Protein AF-A0A6G2JEK5-F1 (afdb_monomer)

Sequence (112 aa):
MEMILSGQSGNPERVAQALQQKEYRNAAFQIHFFGSDDVLRAFNSMWQFLWSMPLDEGPVDESVMLEAFTAIGQVMLAIRRDMGNKRTRLEPLEMFMSRIKDLPAVIASAQR

pLDDT: mean 80.15, std 16.99, range [25.81, 97.19]

Radius of gyration: 15.13 Å; Cα contacts (8 Å, |Δi|>4): 67; chains: 1; bounding box: 39×27×40 Å

Foldseek 3Di:
DPPPPPDDPDDVVVVVVVCVDPVNVVVVVCQVPPQPPQLVVLVVVLVVLVVPDDNDPDDDDLLSVVVNQQSVLSNVVSVVCSVPPVPDPDHSNNVCCVPDPCSVVSVVVNVD

Secondary structure (DSSP, 8-state):
-----SS----HHHHHHHHHSHHHHHHHHHHHHHS-HHHHHHHHHHHHHHHHS---SSPPPHHHHHHHHHHHHHHHHHHHHHTT-TT----GGGGGTTT-TTHHHHHHHHT-

Structure (mmCIF, N/CA/C/O backbone):
data_AF-A0A6G2JEK5-F1
#
_entry.id   AF-A0A6G2JEK5-F1
#
loop_
_atom_site.group_PDB
_atom_site.id
_atom_site.type_symbol
_atom_site.label_atom_id
_atom_site.label_alt_id
_atom_site.label_comp_id
_atom_site.label_asym_id
_atom_site.label_entity_id
_atom_site.label_seq_id
_atom_site.pdbx_PDB_ins_code
_atom_site.Cartn_x
_atom_site.Cartn_y
_atom_site.Cartn_z
_atom_site.occupancy
_atom_site.B_iso_or_equiv
_atom_site.auth_seq_id
_atom_site.auth_comp_id
_atom_site.auth_asym_id
_atom_site.auth_atom_id
_atom_site.pdbx_PDB_model_num
ATOM 1 N N . MET A 1 1 ? 4.580 18.042 -1.612 1.00 38.50 1 MET A N 1
ATOM 2 C CA . MET A 1 1 ? 4.897 16.616 -1.830 1.00 38.50 1 MET A CA 1
ATOM 3 C C . MET A 1 1 ? 5.035 16.415 -3.331 1.00 38.50 1 MET A C 1
ATOM 5 O O . MET A 1 1 ? 4.136 15.890 -3.974 1.00 38.50 1 MET A O 1
ATOM 9 N N . GLU A 1 2 ? 6.116 16.950 -3.899 1.00 25.81 2 GLU A N 1
ATOM 10 C CA . GLU A 1 2 ? 6.486 16.676 -5.286 1.00 25.81 2 GLU A CA 1
ATOM 11 C C . GLU A 1 2 ? 7.057 15.267 -5.308 1.00 25.81 2 GLU A C 1
ATOM 13 O O . GLU A 1 2 ? 8.135 14.998 -4.781 1.00 25.81 2 GLU A O 1
ATOM 18 N N . MET A 1 3 ? 6.269 14.339 -5.835 1.00 35.53 3 MET A N 1
ATOM 19 C CA . MET A 1 3 ? 6.782 13.033 -6.197 1.00 35.53 3 MET A CA 1
ATOM 20 C C . MET A 1 3 ? 7.694 13.279 -7.396 1.00 35.53 3 MET A C 1
ATOM 22 O O . MET A 1 3 ? 7.219 13.571 -8.492 1.00 35.53 3 MET A O 1
ATOM 26 N N . ILE A 1 4 ? 9.001 13.255 -7.147 1.00 39.84 4 ILE A N 1
ATOM 27 C CA . ILE A 1 4 ? 10.045 13.308 -8.167 1.00 39.84 4 ILE A CA 1
ATOM 28 C C . ILE A 1 4 ? 9.914 12.022 -8.989 1.00 39.84 4 ILE A C 1
ATOM 30 O O . ILE A 1 4 ? 10.553 11.013 -8.715 1.00 39.84 4 ILE A O 1
ATOM 34 N N . LEU A 1 5 ? 9.025 12.061 -9.979 1.00 42.22 5 LEU A N 1
ATOM 35 C CA . LEU A 1 5 ? 8.949 11.123 -11.093 1.00 42.22 5 LEU A CA 1
ATOM 36 C C . LEU A 1 5 ? 9.765 11.684 -12.265 1.00 42.22 5 LEU A C 1
ATOM 38 O O . LEU A 1 5 ? 9.299 11.737 -13.399 1.00 42.22 5 LEU A O 1
ATOM 42 N N . SER A 1 6 ? 10.991 12.138 -11.990 1.00 34.62 6 SER A N 1
ATOM 43 C CA . SER A 1 6 ? 11.986 12.421 -13.022 1.00 34.62 6 SER A CA 1
ATOM 44 C C . SER A 1 6 ? 13.090 11.362 -12.975 1.00 34.62 6 SER A C 1
ATOM 46 O O . SER A 1 6 ? 14.094 11.484 -12.283 1.00 34.62 6 SER A O 1
ATOM 48 N N . GLY A 1 7 ? 12.876 10.288 -13.733 1.00 38.19 7 GLY A N 1
ATOM 49 C CA . GLY A 1 7 ? 13.927 9.700 -14.566 1.00 38.19 7 GLY A CA 1
ATOM 50 C C . GLY A 1 7 ? 15.151 9.049 -13.916 1.00 38.19 7 GLY A C 1
ATOM 51 O O . GLY A 1 7 ? 16.159 8.961 -14.605 1.00 38.19 7 GLY A O 1
ATOM 52 N N . GLN A 1 8 ? 15.102 8.569 -12.669 1.00 34.91 8 GLN A N 1
ATOM 53 C CA . GLN A 1 8 ? 16.117 7.638 -12.142 1.00 34.91 8 GLN A CA 1
ATOM 54 C C . GLN A 1 8 ? 15.471 6.540 -11.294 1.00 34.91 8 GLN A C 1
ATOM 56 O O . GLN A 1 8 ? 15.274 6.680 -10.087 1.00 34.91 8 GLN A O 1
ATOM 61 N N . SER A 1 9 ? 15.111 5.443 -11.954 1.00 42.41 9 SER A N 1
ATOM 62 C CA . SER A 1 9 ? 14.755 4.179 -11.318 1.00 42.41 9 SER A CA 1
ATOM 63 C C . SER A 1 9 ? 15.953 3.629 -10.534 1.00 42.41 9 SER A C 1
ATOM 65 O O . SER A 1 9 ? 17.024 3.449 -11.099 1.00 42.41 9 SER A O 1
ATOM 67 N N . GLY A 1 10 ? 15.758 3.346 -9.241 1.00 47.16 10 GLY A N 1
ATOM 68 C CA . GLY A 1 10 ? 16.553 2.343 -8.525 1.00 47.16 10 GLY A CA 1
ATOM 69 C C . GLY A 1 10 ? 17.889 2.778 -7.914 1.00 47.16 10 GLY A C 1
ATOM 70 O O . GLY A 1 10 ? 18.895 2.141 -8.180 1.00 47.16 10 GLY A O 1
ATOM 71 N N . ASN A 1 11 ? 17.926 3.777 -7.019 1.00 54.53 11 ASN A N 1
ATOM 72 C CA . ASN A 1 11 ? 19.002 3.816 -6.012 1.00 54.53 11 ASN A CA 1
ATOM 73 C C . ASN A 1 11 ? 18.482 3.197 -4.694 1.00 54.53 11 ASN A C 1
ATOM 75 O O . ASN A 1 11 ? 17.708 3.863 -3.990 1.00 54.53 11 ASN A O 1
ATOM 79 N N . PRO A 1 12 ? 18.891 1.961 -4.337 1.00 57.03 12 PRO A N 1
ATOM 80 C CA . PRO A 1 12 ? 1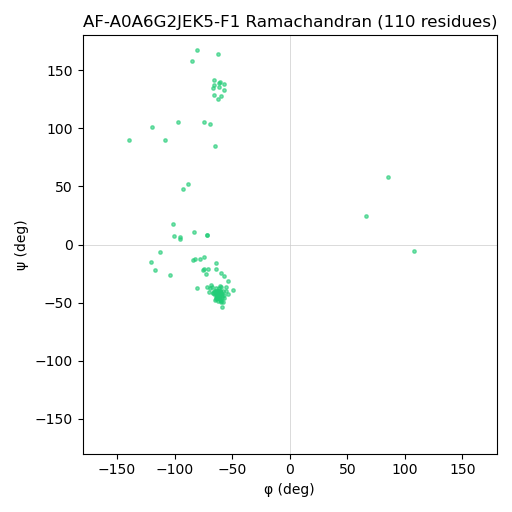8.486 1.292 -3.099 1.00 57.03 12 PRO A CA 1
ATOM 81 C C . PRO A 1 12 ? 18.759 2.123 -1.841 1.00 57.03 12 PRO A C 1
ATOM 83 O O . PRO A 1 12 ? 17.979 2.068 -0.892 1.00 57.03 12 PRO A O 1
ATOM 86 N N . GLU A 1 13 ? 19.801 2.958 -1.837 1.00 63.78 13 GLU A N 1
ATOM 87 C CA . GLU A 1 13 ? 20.119 3.842 -0.713 1.00 63.78 13 GLU A CA 1
ATOM 88 C C . GLU A 1 13 ? 19.067 4.937 -0.530 1.00 63.78 13 GLU A C 1
ATOM 90 O O . GLU A 1 13 ? 18.716 5.269 0.600 1.00 63.78 13 GLU A O 1
ATOM 95 N N . ARG A 1 14 ? 18.505 5.479 -1.618 1.00 63.16 14 ARG A N 1
ATOM 96 C CA . ARG A 1 14 ? 17.438 6.493 -1.536 1.00 63.16 14 ARG A CA 1
ATOM 97 C C . ARG A 1 14 ? 16.124 5.883 -1.065 1.00 63.16 14 ARG A C 1
ATOM 99 O O . ARG A 1 14 ? 15.409 6.519 -0.294 1.00 63.16 14 ARG A O 1
ATOM 106 N N . VAL A 1 15 ? 15.827 4.650 -1.482 1.00 64.50 15 VAL A N 1
ATOM 107 C CA . VAL A 1 15 ? 14.680 3.887 -0.965 1.00 64.50 15 VAL A CA 1
ATOM 108 C C . VAL A 1 15 ? 14.882 3.592 0.521 1.00 64.50 15 VAL A C 1
ATOM 110 O O . VAL A 1 15 ? 14.009 3.898 1.329 1.00 64.50 15 VAL A O 1
ATOM 113 N N . ALA A 1 16 ? 16.061 3.108 0.918 1.00 65.50 16 ALA A N 1
ATOM 114 C CA . ALA A 1 16 ? 16.396 2.873 2.319 1.00 65.50 16 ALA A CA 1
ATOM 115 C C . ALA A 1 16 ? 16.304 4.160 3.159 1.00 65.50 16 ALA A C 1
ATOM 117 O O . ALA A 1 16 ? 15.733 4.142 4.249 1.00 65.50 16 ALA A O 1
ATOM 118 N N . GLN A 1 17 ? 16.786 5.294 2.643 1.00 73.75 17 GLN A N 1
ATOM 119 C CA . GLN A 1 17 ? 16.639 6.601 3.288 1.00 73.75 17 GLN A CA 1
ATOM 120 C C . GLN A 1 17 ? 15.172 7.025 3.402 1.00 73.75 17 GLN A C 1
ATOM 122 O O . GLN A 1 17 ? 14.784 7.547 4.444 1.00 73.75 17 GLN A O 1
ATOM 127 N N . ALA A 1 18 ? 14.342 6.780 2.382 1.00 70.19 18 ALA A N 1
ATOM 128 C CA . ALA A 1 18 ? 12.905 7.052 2.433 1.00 70.19 18 ALA A CA 1
ATOM 129 C C . ALA A 1 18 ? 12.205 6.223 3.528 1.00 70.19 18 ALA A C 1
ATOM 131 O O . ALA A 1 18 ? 11.387 6.757 4.276 1.00 70.19 18 ALA A O 1
ATOM 132 N N . LEU A 1 19 ? 12.593 4.955 3.696 1.00 71.88 19 LEU A N 1
ATOM 133 C CA . LEU A 1 19 ? 12.100 4.077 4.768 1.00 71.88 19 LEU A CA 1
ATOM 134 C C . LEU A 1 19 ? 12.620 4.471 6.164 1.00 71.88 19 LEU A C 1
ATOM 136 O O . LEU A 1 19 ? 12.031 4.119 7.189 1.00 71.88 19 LEU A O 1
ATOM 140 N N . GLN A 1 20 ? 13.729 5.207 6.229 1.00 73.75 20 GLN A N 1
ATOM 141 C CA . GLN A 1 20 ? 14.277 5.756 7.472 1.00 73.75 20 GLN A CA 1
ATOM 142 C C . GLN A 1 20 ? 13.612 7.082 7.873 1.00 73.75 20 GLN A C 1
ATOM 144 O O . GLN A 1 20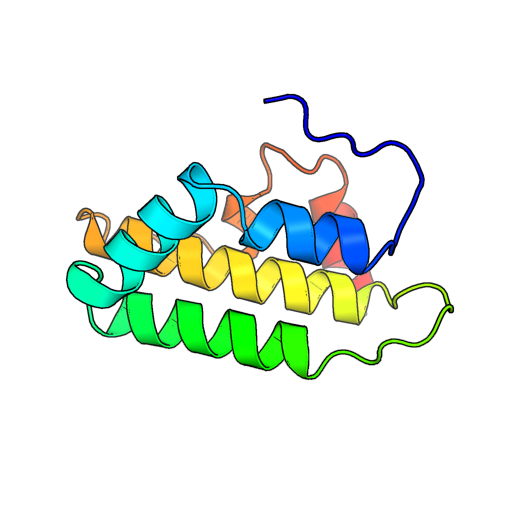 ? 13.775 7.502 9.022 1.00 73.75 20 GLN A O 1
ATOM 149 N N . GLN A 1 21 ? 12.848 7.722 6.976 1.00 82.50 21 GLN A N 1
ATOM 150 C CA . GLN A 1 21 ? 12.165 8.979 7.281 1.00 82.50 21 GLN A CA 1
ATOM 151 C C . GLN A 1 21 ? 11.170 8.793 8.424 1.00 82.50 21 GLN A C 1
ATOM 153 O O . GLN A 1 21 ? 10.432 7.803 8.501 1.00 82.50 21 GLN A O 1
ATOM 158 N N . LYS A 1 22 ? 11.138 9.778 9.321 1.00 83.06 22 LYS A N 1
ATOM 159 C CA . LYS A 1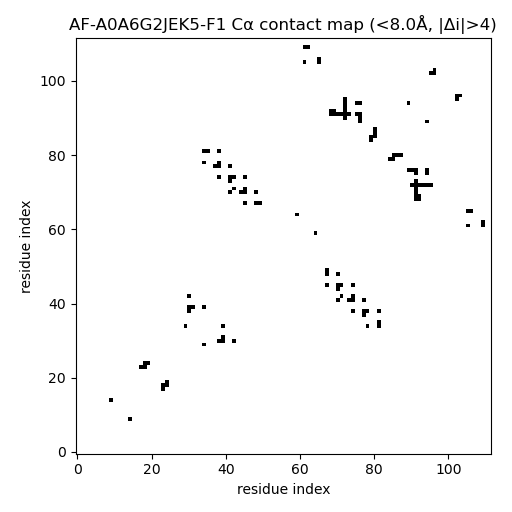 22 ? 10.285 9.764 10.512 1.00 83.06 22 LYS A CA 1
ATOM 160 C C . LYS A 1 22 ? 8.810 9.634 10.133 1.00 83.06 22 LYS A C 1
ATOM 162 O O . LYS A 1 22 ? 8.071 8.900 10.780 1.00 83.06 22 LYS A O 1
ATOM 167 N N . GLU A 1 23 ? 8.392 10.316 9.076 1.00 81.69 23 GLU A N 1
ATOM 168 C CA . GLU A 1 23 ? 7.023 10.327 8.568 1.00 81.69 23 GLU A CA 1
ATOM 169 C C . GLU A 1 23 ? 6.600 8.932 8.101 1.00 81.69 23 GLU A C 1
ATOM 171 O O . GLU A 1 23 ? 5.528 8.461 8.483 1.00 81.69 23 GLU A O 1
ATOM 176 N N . TYR A 1 24 ? 7.466 8.245 7.347 1.00 79.75 24 TYR A N 1
ATOM 177 C CA . TYR A 1 24 ? 7.224 6.868 6.923 1.00 79.75 24 TYR A CA 1
ATOM 178 C C . TYR A 1 24 ? 7.119 5.934 8.132 1.00 79.75 24 TYR A C 1
ATOM 180 O O . TYR A 1 24 ? 6.151 5.186 8.250 1.00 79.75 24 TYR A O 1
ATOM 188 N N . ARG A 1 25 ? 8.071 6.013 9.070 1.00 82.81 25 ARG A N 1
ATOM 189 C CA . ARG A 1 25 ? 8.064 5.180 10.285 1.00 82.81 25 ARG A CA 1
ATOM 190 C C . ARG A 1 25 ? 6.822 5.399 11.133 1.00 82.81 25 ARG A C 1
ATOM 192 O O . ARG A 1 25 ? 6.254 4.433 11.627 1.00 82.81 25 ARG A O 1
ATOM 199 N N . ASN A 1 26 ? 6.380 6.646 11.270 1.00 85.06 26 ASN A N 1
ATOM 200 C CA . ASN A 1 26 ? 5.159 6.972 11.994 1.00 85.06 26 ASN A CA 1
ATOM 201 C C . ASN A 1 26 ? 3.932 6.378 11.299 1.00 85.06 26 ASN A C 1
ATOM 203 O O . ASN A 1 26 ? 3.113 5.752 11.962 1.00 85.06 26 ASN A O 1
ATOM 207 N N . ALA A 1 27 ? 3.811 6.523 9.977 1.00 85.88 27 ALA A N 1
ATOM 208 C CA . ALA A 1 27 ? 2.699 5.941 9.229 1.00 85.88 27 ALA A CA 1
ATOM 209 C C . ALA A 1 27 ? 2.701 4.404 9.299 1.00 85.88 27 ALA A C 1
ATOM 211 O O . ALA A 1 27 ? 1.669 3.798 9.577 1.00 85.88 27 ALA A O 1
ATOM 212 N N . ALA A 1 28 ? 3.865 3.774 9.127 1.00 84.88 28 ALA A N 1
ATOM 213 C CA . ALA A 1 28 ? 4.022 2.331 9.261 1.00 84.88 28 ALA A CA 1
ATOM 214 C C . ALA A 1 28 ? 3.677 1.860 10.681 1.00 84.88 28 ALA A C 1
ATOM 216 O O . ALA A 1 28 ? 2.946 0.885 10.830 1.00 84.88 28 ALA A O 1
ATOM 217 N N . PHE A 1 29 ? 4.130 2.563 11.723 1.00 88.94 29 PHE A N 1
ATOM 218 C CA . PHE A 1 29 ? 3.751 2.277 13.109 1.00 88.94 29 PHE A CA 1
ATOM 219 C C . PHE A 1 29 ? 2.231 2.332 13.286 1.00 88.94 29 PHE A C 1
ATOM 221 O O . PHE A 1 29 ? 1.645 1.411 13.849 1.00 88.94 29 PHE A O 1
ATOM 228 N N . GLN A 1 30 ? 1.576 3.369 12.756 1.00 89.88 30 GLN A N 1
ATOM 229 C CA . GLN A 1 30 ? 0.122 3.487 12.849 1.00 89.88 30 GLN A CA 1
ATOM 230 C C . GLN A 1 30 ? -0.590 2.298 12.191 1.00 89.88 30 GLN A C 1
ATOM 232 O O . GLN A 1 30 ? -1.509 1.735 12.779 1.00 89.88 30 GLN A O 1
ATOM 237 N N . ILE A 1 31 ? -0.121 1.867 11.019 1.00 90.38 31 ILE A N 1
ATOM 238 C CA . ILE A 1 31 ? -0.660 0.693 10.322 1.00 90.38 31 ILE A CA 1
ATOM 239 C C . ILE A 1 31 ? -0.501 -0.583 11.160 1.00 90.38 31 ILE A C 1
ATOM 241 O O . ILE A 1 31 ? -1.458 -1.341 11.277 1.00 90.38 31 ILE A O 1
ATOM 245 N N . HIS A 1 32 ? 0.667 -0.813 11.768 1.00 90.50 32 HIS A N 1
ATOM 246 C CA . HIS A 1 32 ? 0.932 -2.044 12.524 1.00 90.50 32 HIS A CA 1
ATOM 247 C C . HIS A 1 32 ? 0.120 -2.165 13.815 1.00 90.50 32 HIS A C 1
ATOM 249 O O . HIS A 1 32 ? -0.226 -3.278 14.202 1.00 90.50 32 HIS A O 1
ATOM 255 N N . PHE A 1 33 ? -0.143 -1.050 14.499 1.00 90.06 33 PHE A N 1
ATOM 256 C CA . PHE A 1 33 ? -0.767 -1.077 15.826 1.00 90.06 33 PHE A CA 1
ATOM 257 C C . PHE A 1 33 ? -2.246 -0.695 15.829 1.00 90.06 33 PHE A C 1
ATOM 259 O O . PHE A 1 33 ? -2.969 -1.124 16.725 1.00 90.06 33 PHE A O 1
ATOM 266 N N . PHE A 1 34 ? -2.698 0.105 14.862 1.00 91.19 34 PHE A N 1
ATOM 267 C CA . PHE A 1 34 ? -4.075 0.607 14.823 1.00 91.19 34 PHE A CA 1
ATOM 268 C C . PHE A 1 34 ? -4.847 0.199 13.571 1.00 91.19 34 PHE A C 1
ATOM 270 O O . PHE A 1 34 ? -6.068 0.333 13.563 1.00 91.19 34 PHE A O 1
ATOM 277 N N . GLY A 1 35 ? -4.174 -0.287 12.523 1.00 92.44 35 GLY A N 1
ATOM 278 C CA . GLY A 1 35 ? -4.865 -0.857 11.372 1.00 92.44 35 GLY A CA 1
ATOM 279 C C . GLY A 1 35 ? -5.599 -2.137 11.766 1.00 92.44 35 GLY A C 1
ATOM 280 O O . GLY A 1 35 ? -5.083 -2.931 12.554 1.00 92.44 35 GLY A O 1
ATOM 281 N N . SER A 1 36 ? -6.792 -2.364 11.215 1.00 95.44 36 SER A N 1
ATOM 282 C CA . SER A 1 36 ? -7.448 -3.666 11.372 1.00 95.44 36 SER A CA 1
ATOM 283 C C . SER A 1 36 ? -6.636 -4.799 10.750 1.00 95.44 36 SER A C 1
ATOM 285 O O . SER A 1 36 ? -5.769 -4.585 9.899 1.00 95.44 36 SER A O 1
ATOM 287 N N . ASP A 1 37 ? -6.965 -6.033 11.127 1.00 96.94 37 ASP A N 1
ATOM 288 C CA . ASP A 1 37 ? -6.329 -7.233 10.589 1.00 96.94 37 ASP A CA 1
ATOM 289 C C . ASP A 1 37 ? -6.259 -7.245 9.055 1.00 96.94 37 ASP A C 1
ATOM 291 O O . ASP A 1 37 ? -5.255 -7.663 8.484 1.00 96.94 37 ASP A O 1
ATOM 295 N N . ASP A 1 38 ? -7.306 -6.776 8.373 1.00 96.19 38 ASP A N 1
ATOM 296 C CA . ASP A 1 38 ? -7.345 -6.741 6.909 1.00 96.19 38 ASP A CA 1
ATOM 297 C C . ASP A 1 38 ? -6.366 -5.710 6.336 1.00 96.19 38 ASP A C 1
ATOM 299 O O . ASP A 1 38 ? -5.712 -5.976 5.324 1.00 96.19 38 ASP A O 1
ATOM 303 N N . VAL A 1 39 ? -6.210 -4.562 7.004 1.00 96.75 39 VAL A N 1
ATOM 304 C CA . VAL A 1 39 ? -5.197 -3.557 6.653 1.00 96.75 39 VAL A CA 1
ATOM 305 C C . VAL A 1 39 ? -3.801 -4.135 6.840 1.00 96.75 39 VAL A C 1
ATOM 307 O O . VAL A 1 39 ? -2.973 -4.031 5.933 1.00 96.75 39 VAL A O 1
ATOM 310 N N . LEU A 1 40 ? -3.546 -4.785 7.977 1.00 96.25 40 LEU A N 1
ATOM 311 C CA . LEU A 1 40 ? -2.238 -5.362 8.274 1.00 96.25 40 LEU A CA 1
ATOM 312 C C . LEU A 1 40 ? -1.886 -6.503 7.308 1.00 96.25 40 LEU A C 1
ATOM 314 O O . LEU A 1 40 ? -0.763 -6.558 6.807 1.00 96.25 40 LEU A O 1
ATOM 318 N N . ARG A 1 41 ? -2.843 -7.380 6.975 1.00 97.19 41 ARG A N 1
ATOM 319 C CA . ARG A 1 41 ? -2.652 -8.444 5.972 1.00 97.19 41 ARG A CA 1
ATOM 320 C C . ARG A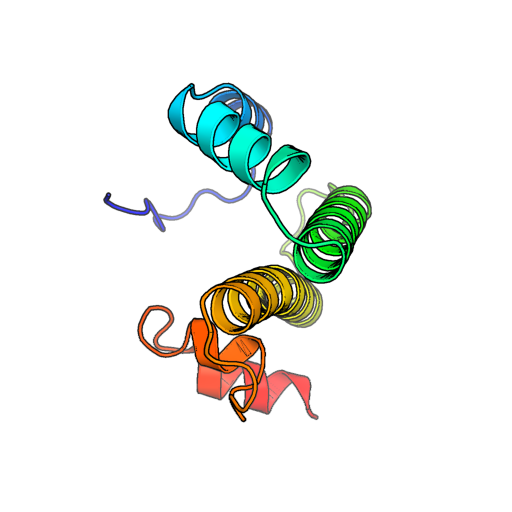 1 41 ? -2.322 -7.873 4.596 1.00 97.19 41 ARG A C 1
ATOM 322 O O . ARG A 1 41 ? -1.372 -8.344 3.969 1.00 97.19 41 ARG A O 1
ATOM 329 N N . ALA A 1 42 ? -3.062 -6.861 4.140 1.00 96.88 42 ALA A N 1
ATOM 330 C CA . ALA A 1 42 ? -2.796 -6.215 2.856 1.00 96.88 42 ALA A CA 1
ATOM 331 C C . ALA A 1 42 ? -1.412 -5.546 2.845 1.00 96.88 42 ALA A C 1
ATOM 333 O O . ALA A 1 42 ? -0.647 -5.719 1.898 1.00 96.88 42 ALA A O 1
ATOM 334 N N . PHE A 1 43 ? -1.062 -4.831 3.919 1.00 95.25 43 PHE A N 1
ATOM 335 C CA . PHE A 1 43 ? 0.228 -4.151 4.047 1.00 95.25 43 PHE A CA 1
ATOM 336 C C . PHE A 1 43 ? 1.404 -5.133 4.044 1.00 95.25 43 PHE A C 1
ATOM 338 O O . PHE A 1 43 ? 2.387 -4.920 3.334 1.00 95.25 43 PHE A O 1
ATOM 345 N N . ASN A 1 44 ? 1.286 -6.238 4.780 1.00 94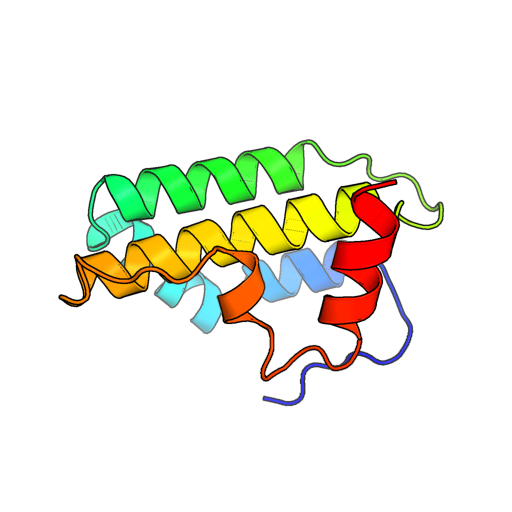.62 44 ASN A N 1
ATOM 346 C CA . ASN A 1 44 ? 2.305 -7.283 4.807 1.00 94.62 44 ASN A CA 1
ATOM 347 C C . ASN A 1 44 ? 2.452 -7.964 3.444 1.00 94.62 44 ASN A C 1
ATOM 349 O O . ASN A 1 44 ? 3.575 -8.166 2.990 1.00 94.62 44 ASN A O 1
ATOM 353 N N . SER A 1 45 ? 1.336 -8.269 2.777 1.00 95.44 45 SER A N 1
ATOM 354 C CA . SER A 1 45 ? 1.345 -8.890 1.445 1.00 95.44 45 SER A CA 1
ATOM 355 C C . SER A 1 45 ? 2.019 -7.981 0.416 1.00 95.44 45 SER A C 1
ATOM 357 O O . SER A 1 45 ? 2.842 -8.445 -0.369 1.00 95.44 45 SER A O 1
ATOM 359 N N . MET A 1 46 ? 1.745 -6.673 0.472 1.00 94.94 46 MET A N 1
ATOM 360 C CA . MET A 1 46 ? 2.413 -5.681 -0.370 1.00 94.94 46 MET A CA 1
ATOM 361 C C . MET A 1 46 ? 3.927 -5.681 -0.146 1.00 94.94 46 MET A C 1
ATOM 363 O O . MET A 1 46 ? 4.681 -5.751 -1.111 1.00 94.94 46 MET A O 1
ATOM 367 N N . TRP A 1 47 ? 4.394 -5.634 1.105 1.00 89.69 47 TRP A N 1
ATOM 368 C CA . TRP A 1 47 ? 5.835 -5.662 1.369 1.00 89.69 47 TRP A CA 1
ATOM 369 C C . TRP A 1 47 ? 6.487 -6.977 0.957 1.00 89.69 47 TRP A C 1
ATOM 371 O O . TRP A 1 47 ? 7.569 -6.944 0.381 1.00 89.69 47 TRP A O 1
ATOM 381 N N . GLN A 1 48 ? 5.843 -8.119 1.205 1.00 90.12 48 GLN A N 1
ATOM 382 C CA . GLN A 1 48 ? 6.346 -9.418 0.751 1.00 90.12 48 GLN A CA 1
ATOM 383 C C . GLN A 1 48 ? 6.500 -9.458 -0.769 1.00 90.12 48 GLN A C 1
ATOM 385 O O . GLN A 1 48 ? 7.545 -9.888 -1.253 1.00 90.12 48 GLN A O 1
ATOM 390 N N . PHE A 1 49 ? 5.507 -8.952 -1.505 1.00 87.94 49 PHE A N 1
ATOM 391 C CA . PHE A 1 49 ? 5.587 -8.828 -2.956 1.00 87.94 49 PHE A CA 1
ATOM 392 C C . PHE A 1 49 ? 6.779 -7.959 -3.376 1.00 87.94 49 PHE A C 1
ATOM 394 O O . PHE A 1 49 ? 7.639 -8.423 -4.121 1.00 87.94 49 PHE A O 1
ATOM 401 N N . LEU A 1 50 ? 6.890 -6.741 -2.836 1.00 85.50 50 LEU A N 1
ATOM 402 C CA . LEU A 1 50 ? 7.971 -5.813 -3.185 1.00 85.50 50 LEU A CA 1
ATOM 403 C C . LEU A 1 50 ? 9.367 -6.386 -2.888 1.00 85.50 50 LEU A C 1
ATOM 405 O O . LEU A 1 50 ? 10.290 -6.168 -3.664 1.00 85.50 50 LEU A O 1
ATOM 409 N N . TRP A 1 51 ? 9.528 -7.144 -1.799 1.00 83.31 51 TRP A N 1
ATOM 410 C CA . TRP A 1 51 ? 10.791 -7.815 -1.464 1.00 83.31 51 TRP A CA 1
ATOM 411 C C . TRP A 1 51 ? 11.084 -9.048 -2.322 1.00 83.31 51 TRP A C 1
ATOM 413 O O . TRP A 1 51 ? 12.238 -9.460 -2.411 1.00 83.31 51 TRP A O 1
ATOM 423 N N . SER A 1 52 ? 10.059 -9.645 -2.931 1.00 84.00 52 SER A N 1
ATOM 424 C CA . SER A 1 52 ? 10.217 -10.772 -3.856 1.00 84.00 52 SER A CA 1
ATOM 425 C C . SER A 1 52 ? 10.585 -10.340 -5.277 1.00 84.00 52 SER A C 1
ATOM 427 O O . SER A 1 52 ? 10.974 -11.185 -6.082 1.00 84.00 52 SER A O 1
ATOM 429 N N . MET A 1 53 ? 10.473 -9.043 -5.592 1.00 81.50 53 MET A N 1
ATOM 430 C CA . MET A 1 53 ? 10.802 -8.521 -6.914 1.00 81.50 53 MET A CA 1
ATOM 431 C C . MET A 1 53 ? 12.304 -8.672 -7.205 1.00 81.50 53 MET A C 1
ATOM 433 O O . MET A 1 53 ? 13.130 -8.382 -6.333 1.00 81.50 53 MET A O 1
ATOM 437 N N . PRO A 1 54 ? 12.681 -9.099 -8.425 1.00 72.44 54 PRO A N 1
ATOM 438 C CA . PRO A 1 54 ? 14.081 -9.190 -8.813 1.00 72.44 54 PRO A CA 1
ATOM 439 C C . PRO A 1 54 ? 14.734 -7.803 -8.764 1.00 72.44 54 PRO A C 1
ATOM 441 O O . PRO A 1 54 ? 14.165 -6.817 -9.226 1.00 72.44 54 PRO A O 1
ATOM 444 N N . LEU A 1 55 ? 15.941 -7.736 -8.199 1.00 68.19 55 LEU A N 1
ATOM 445 C CA . LEU A 1 55 ? 16.742 -6.508 -8.091 1.00 68.19 55 LEU A CA 1
ATOM 446 C C . LEU A 1 55 ? 17.546 -6.204 -9.367 1.00 68.19 55 LEU A C 1
ATOM 448 O O . LEU A 1 55 ? 18.440 -5.361 -9.329 1.00 68.19 55 LEU A O 1
ATOM 452 N N . ASP A 1 56 ? 17.276 -6.907 -10.468 1.00 71.31 56 ASP A N 1
ATOM 453 C CA . ASP A 1 56 ? 18.055 -6.778 -11.696 1.00 71.31 56 ASP A CA 1
ATOM 454 C C . ASP A 1 56 ? 17.995 -5.347 -12.249 1.00 71.31 56 ASP A C 1
ATOM 456 O O . ASP A 1 56 ? 16.945 -4.708 -12.275 1.00 71.31 56 ASP A O 1
ATOM 460 N N . GLU A 1 57 ? 19.131 -4.855 -12.750 1.00 61.00 57 GLU A N 1
ATOM 461 C CA . GLU A 1 57 ? 19.296 -3.495 -13.294 1.00 61.00 57 GLU A CA 1
ATOM 462 C C . GLU A 1 57 ? 18.589 -3.277 -14.654 1.00 61.00 57 GLU A C 1
ATOM 464 O O . GLU A 1 57 ? 18.783 -2.256 -15.318 1.00 61.00 57 GLU A O 1
ATOM 469 N N . GLY A 1 58 ? 17.782 -4.244 -15.097 1.00 66.94 58 GLY A N 1
ATOM 470 C CA . GLY A 1 58 ? 17.016 -4.179 -16.338 1.00 66.94 58 GLY A CA 1
ATOM 471 C C . GLY A 1 58 ? 15.722 -3.361 -16.215 1.00 66.94 58 GLY A C 1
ATOM 472 O O . GLY A 1 58 ? 15.277 -3.032 -15.115 1.00 66.94 58 GLY A O 1
ATOM 473 N N . PRO A 1 59 ? 15.081 -3.020 -17.348 1.00 68.31 59 PRO A N 1
ATOM 474 C CA . PRO A 1 59 ? 13.762 -2.400 -17.325 1.00 68.31 59 PRO A CA 1
ATOM 475 C C . PRO A 1 59 ? 12.756 -3.331 -16.634 1.00 68.31 59 PRO A C 1
ATOM 477 O O . PRO A 1 59 ? 12.633 -4.500 -16.997 1.00 68.31 59 PRO A O 1
ATOM 480 N N . VAL A 1 60 ? 12.038 -2.803 -15.640 1.00 70.62 60 VAL A N 1
ATOM 481 C CA . VAL A 1 60 ? 10.962 -3.531 -14.955 1.00 70.62 60 VAL A CA 1
ATOM 482 C C . VAL A 1 60 ? 9.826 -3.772 -15.946 1.00 70.62 60 VAL A C 1
ATOM 484 O O . VAL A 1 60 ? 9.360 -2.834 -16.592 1.00 70.62 60 VAL A O 1
ATOM 487 N N . ASP A 1 61 ? 9.389 -5.025 -16.053 1.00 80.50 61 ASP A N 1
ATOM 488 C CA . ASP A 1 61 ? 8.254 -5.428 -16.884 1.00 80.50 61 ASP A CA 1
ATOM 489 C C . ASP A 1 61 ? 6.978 -4.659 -16.479 1.00 80.50 61 ASP A C 1
ATOM 491 O O . ASP A 1 61 ? 6.699 -4.458 -15.291 1.00 80.50 61 ASP A O 1
ATOM 495 N N . GLU A 1 62 ? 6.192 -4.219 -17.468 1.00 79.56 62 GLU A N 1
ATOM 496 C CA . GLU A 1 62 ? 4.919 -3.521 -17.247 1.00 79.56 62 GLU A CA 1
ATOM 497 C C . GLU A 1 62 ? 3.957 -4.336 -16.370 1.00 79.56 62 GLU A C 1
ATOM 499 O O . GLU A 1 62 ? 3.261 -3.764 -15.528 1.00 79.56 62 GLU A O 1
ATOM 504 N N . SER A 1 63 ? 3.949 -5.663 -16.519 1.00 81.69 63 SER A N 1
ATOM 505 C CA . SER A 1 63 ? 3.143 -6.571 -15.697 1.00 81.69 63 SER A CA 1
ATOM 506 C C . SER A 1 63 ? 3.553 -6.526 -14.224 1.00 81.69 63 SER A C 1
ATOM 508 O O . SER A 1 63 ? 2.705 -6.373 -13.346 1.00 81.69 63 SER A O 1
ATOM 510 N N . VAL A 1 64 ? 4.857 -6.539 -13.947 1.00 83.19 64 VAL A N 1
ATOM 511 C CA . VAL A 1 64 ? 5.411 -6.453 -12.590 1.00 83.19 64 VAL A CA 1
ATOM 512 C C . VAL A 1 64 ? 5.101 -5.092 -11.962 1.00 83.19 64 VAL A C 1
ATOM 514 O O . VAL A 1 64 ? 4.728 -5.006 -10.789 1.00 83.19 64 VAL A O 1
ATOM 517 N N . MET A 1 65 ? 5.185 -4.012 -12.745 1.00 82.06 65 MET A N 1
ATOM 518 C CA . MET A 1 65 ? 4.757 -2.684 -12.298 1.00 82.06 65 MET A CA 1
ATOM 519 C C . MET A 1 65 ? 3.262 -2.658 -11.956 1.00 82.06 65 MET A C 1
ATOM 521 O O . MET A 1 65 ? 2.872 -2.076 -10.939 1.00 82.06 65 MET A O 1
ATOM 525 N N . LEU A 1 66 ? 2.417 -3.295 -12.770 1.00 86.62 66 LEU A N 1
ATOM 526 C CA . LEU A 1 66 ? 0.977 -3.371 -12.529 1.00 86.62 66 LEU A CA 1
ATOM 527 C C . LEU A 1 66 ? 0.645 -4.159 -11.258 1.00 86.62 66 LEU A C 1
ATOM 529 O O . LEU A 1 66 ? -0.231 -3.747 -10.491 1.00 86.62 66 LEU A O 1
ATOM 533 N N . GLU A 1 67 ? 1.354 -5.255 -11.001 1.00 89.38 67 GLU A N 1
ATOM 534 C CA . GLU A 1 67 ? 1.232 -6.030 -9.764 1.00 89.38 67 GLU A CA 1
ATOM 535 C C . GLU A 1 67 ? 1.647 -5.203 -8.540 1.00 89.38 67 GLU A C 1
ATOM 537 O O . GLU A 1 67 ? 0.910 -5.166 -7.549 1.00 89.38 67 GLU A O 1
ATOM 542 N N . ALA A 1 68 ? 2.741 -4.438 -8.635 1.00 88.56 68 ALA A N 1
ATOM 543 C CA . ALA A 1 68 ? 3.167 -3.528 -7.572 1.00 88.56 68 ALA A CA 1
ATOM 544 C C . ALA A 1 68 ? 2.091 -2.478 -7.253 1.00 88.56 68 ALA A C 1
ATOM 546 O O . ALA A 1 68 ? 1.718 -2.287 -6.091 1.00 88.56 68 ALA A O 1
ATOM 547 N N . PHE A 1 69 ? 1.533 -1.823 -8.277 1.00 89.50 69 PHE A N 1
ATOM 548 C CA . PHE A 1 69 ? 0.442 -0.864 -8.083 1.00 89.50 69 PHE A CA 1
ATOM 549 C C . PHE A 1 69 ? -0.823 -1.526 -7.540 1.00 89.50 69 PHE A C 1
ATOM 551 O O . PHE A 1 69 ? -1.493 -0.951 -6.681 1.00 89.50 69 PHE A O 1
ATOM 558 N N . THR A 1 70 ? -1.132 -2.744 -7.979 1.00 93.19 70 THR A N 1
ATOM 559 C CA . THR A 1 70 ? -2.266 -3.514 -7.459 1.00 93.19 70 THR A CA 1
ATOM 560 C C . THR A 1 70 ? -2.094 -3.781 -5.965 1.00 93.19 70 THR A C 1
ATOM 562 O O . THR A 1 70 ? -3.020 -3.520 -5.194 1.00 93.19 70 THR A O 1
ATOM 565 N N . ALA A 1 71 ? -0.905 -4.205 -5.531 1.00 93.88 71 ALA A N 1
ATOM 566 C CA . ALA A 1 71 ? -0.605 -4.456 -4.124 1.00 93.88 71 ALA A CA 1
ATOM 567 C C . ALA A 1 71 ? -0.747 -3.186 -3.264 1.00 93.88 71 ALA A C 1
ATOM 569 O O . ALA A 1 71 ? -1.396 -3.211 -2.216 1.00 93.88 71 ALA A O 1
ATOM 570 N N . ILE A 1 72 ? -0.232 -2.042 -3.730 1.00 93.00 72 ILE A N 1
ATOM 571 C CA . ILE A 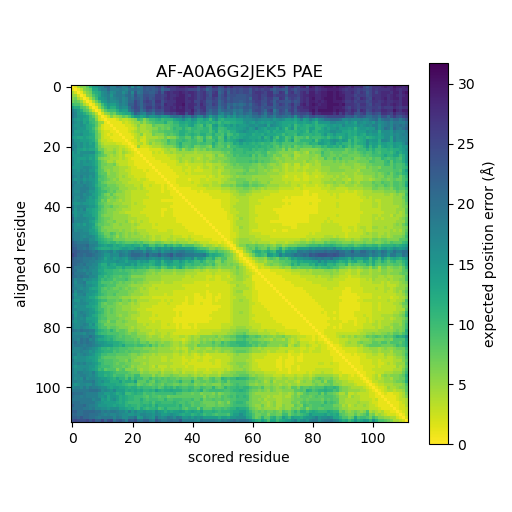1 72 ? -0.398 -0.758 -3.023 1.00 93.00 72 ILE A CA 1
ATOM 572 C C . ILE A 1 72 ? -1.886 -0.356 -2.979 1.00 93.00 72 ILE A C 1
ATOM 574 O O . ILE A 1 72 ? -2.392 0.089 -1.944 1.00 93.00 72 ILE A O 1
ATOM 578 N N . GLY A 1 73 ? -2.619 -0.549 -4.078 1.00 94.88 73 GLY A N 1
ATOM 579 C CA . GLY A 1 73 ? -4.050 -0.253 -4.165 1.00 94.88 73 GLY A CA 1
ATOM 580 C C . GLY A 1 73 ? -4.892 -1.079 -3.193 1.00 94.88 73 GLY A C 1
ATOM 581 O O . GLY A 1 73 ? -5.827 -0.554 -2.582 1.00 94.88 73 GLY A O 1
ATOM 582 N N . GLN A 1 74 ? -4.530 -2.346 -2.981 1.00 97.06 74 GLN A N 1
ATOM 583 C CA . GLN A 1 74 ? -5.181 -3.218 -2.001 1.00 97.06 74 GLN A CA 1
ATOM 584 C C . GLN A 1 74 ? -5.026 -2.685 -0.573 1.00 97.06 74 GLN A C 1
ATOM 586 O O . GLN A 1 74 ? -6.011 -2.655 0.168 1.00 97.06 74 GLN A O 1
ATOM 591 N N . VAL A 1 75 ? -3.840 -2.186 -0.205 1.00 96.06 75 VAL A N 1
ATOM 592 C CA . VAL A 1 75 ? -3.619 -1.527 1.096 1.00 96.06 75 VAL A CA 1
ATOM 593 C C . VAL A 1 75 ? -4.517 -0.301 1.237 1.00 96.06 75 VAL A C 1
ATOM 595 O O . VAL A 1 75 ? -5.207 -0.142 2.244 1.00 96.06 75 VAL A O 1
ATOM 598 N N . MET A 1 76 ? -4.566 0.552 0.211 1.00 94.69 76 MET A N 1
ATOM 599 C CA . MET A 1 76 ? -5.399 1.758 0.235 1.00 94.69 76 MET A CA 1
ATOM 600 C C . MET A 1 76 ? -6.892 1.431 0.363 1.00 94.69 76 MET A C 1
ATOM 602 O O . MET A 1 76 ? -7.611 2.112 1.099 1.00 94.69 76 MET A O 1
ATOM 606 N N . LEU A 1 77 ? -7.372 0.390 -0.322 1.00 96.50 77 LEU A N 1
ATOM 607 C CA . LEU A 1 77 ? -8.755 -0.073 -0.199 1.00 96.50 77 LEU A CA 1
ATOM 608 C C . LEU A 1 77 ? -9.049 -0.653 1.179 1.00 96.50 77 LEU A C 1
ATOM 610 O O . LEU A 1 77 ? -10.115 -0.367 1.727 1.00 96.50 77 LEU A O 1
ATOM 614 N N . ALA A 1 78 ? -8.126 -1.436 1.740 1.00 96.25 78 ALA A N 1
ATOM 615 C CA . ALA A 1 78 ? -8.263 -1.964 3.090 1.00 96.25 78 ALA A CA 1
ATOM 616 C C . ALA A 1 78 ? -8.408 -0.813 4.095 1.00 96.25 78 ALA A C 1
ATOM 618 O O . ALA A 1 78 ? -9.394 -0.775 4.828 1.00 96.25 78 ALA A O 1
ATOM 619 N N . ILE A 1 79 ? -7.528 0.194 4.031 1.00 94.75 79 ILE A N 1
ATOM 620 C CA . ILE A 1 79 ? -7.611 1.398 4.876 1.00 94.75 79 ILE A CA 1
ATOM 621 C C . ILE A 1 79 ? -8.946 2.123 4.658 1.00 94.75 79 ILE A C 1
ATOM 623 O O . ILE A 1 79 ? -9.636 2.478 5.609 1.00 94.75 79 ILE A O 1
ATOM 627 N N . ARG A 1 80 ? -9.369 2.317 3.403 1.00 94.81 80 ARG A N 1
ATOM 628 C CA . ARG A 1 80 ? -10.632 3.005 3.088 1.00 94.81 80 ARG A CA 1
ATOM 629 C C . ARG A 1 80 ? -11.849 2.280 3.684 1.00 94.81 80 ARG A C 1
ATOM 631 O O . ARG A 1 80 ? -12.779 2.944 4.160 1.00 94.81 80 ARG A O 1
ATOM 638 N N . ARG A 1 81 ? -11.860 0.942 3.636 1.00 95.25 81 ARG A N 1
ATOM 639 C CA . ARG A 1 81 ? -12.906 0.089 4.231 1.00 95.25 81 ARG A CA 1
ATOM 640 C C . ARG A 1 81 ? -12.885 0.178 5.754 1.00 95.25 81 ARG A C 1
ATOM 642 O O . ARG A 1 81 ? -13.955 0.311 6.350 1.00 95.25 81 ARG A O 1
ATOM 649 N N . ASP A 1 82 ? -11.692 0.174 6.340 1.00 93.75 82 ASP A N 1
ATOM 650 C CA . ASP A 1 82 ? -11.459 0.319 7.778 1.00 93.75 82 ASP A CA 1
ATOM 651 C C . ASP A 1 82 ? -11.986 1.662 8.310 1.00 93.75 82 ASP A C 1
ATOM 653 O O . ASP A 1 82 ? -12.706 1.713 9.303 1.00 93.75 82 ASP A O 1
ATOM 657 N N . MET A 1 83 ? -11.794 2.738 7.540 1.00 93.25 83 MET A N 1
ATOM 658 C CA . MET A 1 83 ? -12.330 4.080 7.819 1.00 93.25 83 MET A CA 1
ATOM 659 C C . MET A 1 83 ? -13.857 4.219 7.624 1.00 93.25 83 MET A C 1
ATOM 661 O O . MET A 1 83 ? -14.385 5.329 7.651 1.00 93.25 83 MET A O 1
ATOM 665 N N . GLY A 1 84 ? -14.586 3.122 7.390 1.00 91.56 84 GLY A N 1
ATOM 666 C CA . GLY A 1 84 ? -16.054 3.101 7.338 1.00 91.56 84 GLY A CA 1
ATOM 667 C C . GLY A 1 84 ? -16.671 2.914 5.948 1.00 91.56 84 GLY A C 1
ATOM 668 O O . GLY A 1 84 ? -17.879 2.700 5.841 1.00 91.56 84 GLY A O 1
ATOM 669 N N . ASN A 1 85 ? -15.882 2.892 4.869 1.00 93.50 85 ASN A N 1
ATOM 670 C CA . ASN A 1 85 ? -16.401 2.718 3.503 1.00 93.50 85 ASN A CA 1
ATOM 671 C C . ASN A 1 85 ? -16.500 1.237 3.100 1.00 93.50 85 ASN A C 1
ATOM 673 O O . ASN A 1 85 ? -16.006 0.824 2.047 1.00 93.50 85 ASN A O 1
ATOM 677 N N . LYS A 1 86 ? -17.149 0.416 3.932 1.00 90.88 86 LYS A N 1
ATOM 678 C CA . LYS A 1 86 ? -17.158 -1.054 3.788 1.00 90.88 86 LYS A CA 1
ATOM 679 C C . LYS A 1 86 ? -17.739 -1.567 2.461 1.00 90.88 86 LYS A C 1
ATOM 681 O O . LYS A 1 86 ? -17.401 -2.662 2.039 1.00 90.88 86 LYS A O 1
ATOM 686 N N . ARG A 1 87 ? -18.603 -0.787 1.798 1.00 92.25 87 ARG A N 1
ATOM 687 C CA . ARG A 1 87 ? -19.307 -1.173 0.555 1.00 92.25 87 ARG A CA 1
ATOM 688 C C . ARG A 1 87 ? -18.689 -0.583 -0.715 1.00 92.25 87 ARG A C 1
ATOM 690 O O . ARG A 1 87 ? -19.368 -0.497 -1.736 1.00 92.25 87 ARG A O 1
ATOM 697 N N . THR A 1 88 ? -17.443 -0.115 -0.646 1.00 93.12 88 THR A N 1
ATOM 698 C CA . THR A 1 88 ? -16.739 0.377 -1.835 1.00 93.12 88 THR A CA 1
ATOM 699 C C . THR A 1 88 ? -16.679 -0.716 -2.901 1.00 93.12 88 THR A C 1
ATOM 701 O O . THR A 1 88 ? -16.344 -1.859 -2.596 1.00 93.12 88 THR A O 1
ATOM 704 N N . ARG A 1 89 ? -17.018 -0.350 -4.139 1.00 93.81 89 ARG A N 1
ATOM 705 C CA . ARG A 1 89 ? -16.892 -1.204 -5.330 1.00 93.81 89 ARG A CA 1
ATOM 706 C C . ARG A 1 89 ? -15.652 -0.866 -6.157 1.00 93.81 89 ARG A C 1
ATOM 708 O O . ARG A 1 89 ? -15.525 -1.360 -7.261 1.00 93.81 89 ARG A O 1
ATOM 715 N N . LEU A 1 90 ? -14.806 0.021 -5.629 1.00 93.75 90 LEU A N 1
ATOM 716 C CA . LEU A 1 90 ? -13.545 0.373 -6.260 1.00 93.75 90 LEU A CA 1
ATOM 717 C C . LEU A 1 90 ? -12.604 -0.829 -6.243 1.0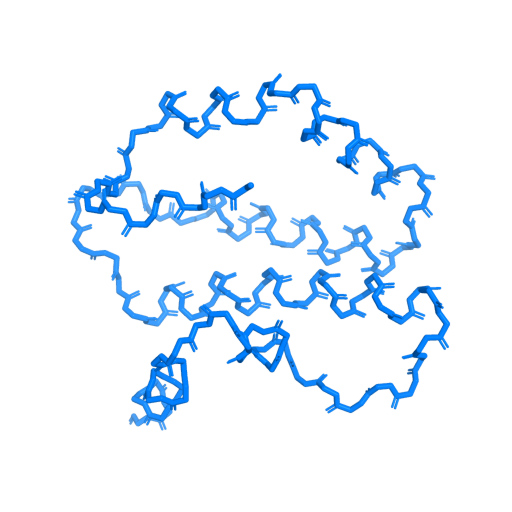0 93.75 90 LEU A C 1
ATOM 719 O O . LEU A 1 90 ? -12.428 -1.459 -5.193 1.00 93.75 90 LEU A O 1
ATOM 723 N N . GLU A 1 91 ? -11.975 -1.064 -7.381 1.00 93.44 91 GLU A N 1
ATOM 724 C CA . GLU A 1 91 ? -10.881 -1.999 -7.586 1.00 93.44 91 GLU A CA 1
ATOM 725 C C . GLU A 1 91 ? -9.528 -1.356 -7.227 1.00 93.44 91 GLU A C 1
ATOM 727 O O . GLU A 1 91 ? -9.402 -0.125 -7.207 1.00 93.44 91 GLU A O 1
ATOM 732 N N . PRO A 1 92 ? -8.483 -2.149 -6.916 1.00 93.56 92 PRO A N 1
ATOM 733 C CA . PRO A 1 92 ? -7.210 -1.626 -6.411 1.00 93.56 92 PRO A CA 1
ATOM 734 C C . PRO A 1 92 ? -6.582 -0.534 -7.282 1.00 93.56 92 PRO A C 1
ATOM 736 O O . PRO A 1 92 ? -6.125 0.483 -6.763 1.00 93.56 92 PRO A O 1
ATOM 739 N N . LEU A 1 93 ? -6.598 -0.709 -8.604 1.00 91.75 93 LEU A N 1
ATOM 740 C CA . LEU A 1 93 ? -5.988 0.237 -9.541 1.00 91.75 93 LEU A CA 1
ATOM 741 C C . LEU A 1 93 ? -6.789 1.538 -9.682 1.00 91.75 93 LEU A C 1
ATOM 743 O O . LEU A 1 93 ? -6.213 2.597 -9.941 1.00 91.75 93 LEU A O 1
ATOM 747 N N . GLU A 1 94 ? -8.097 1.504 -9.417 1.00 91.00 94 GLU A N 1
ATOM 748 C CA . GLU A 1 94 ? -8.940 2.704 -9.440 1.00 91.00 94 GLU A CA 1
ATOM 749 C C . GLU A 1 94 ? -8.522 3.721 -8.365 1.00 91.00 94 GLU A C 1
ATOM 751 O O . GLU A 1 94 ? -8.743 4.924 -8.518 1.00 91.00 94 GLU A O 1
ATOM 756 N N . MET A 1 95 ? -7.816 3.275 -7.317 1.00 91.94 95 MET A N 1
ATOM 757 C CA . MET A 1 95 ? -7.261 4.146 -6.274 1.00 91.94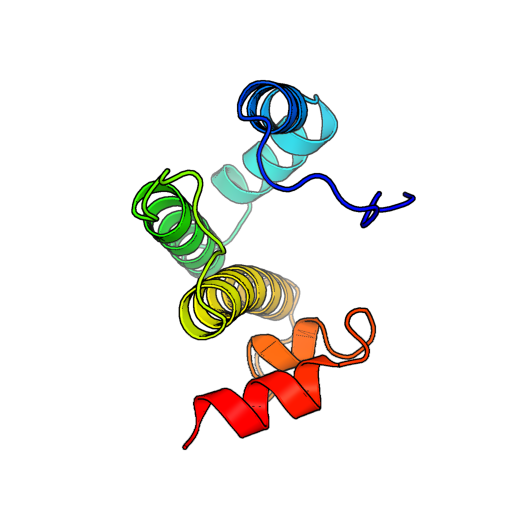 95 MET A CA 1
ATOM 758 C C . MET A 1 95 ?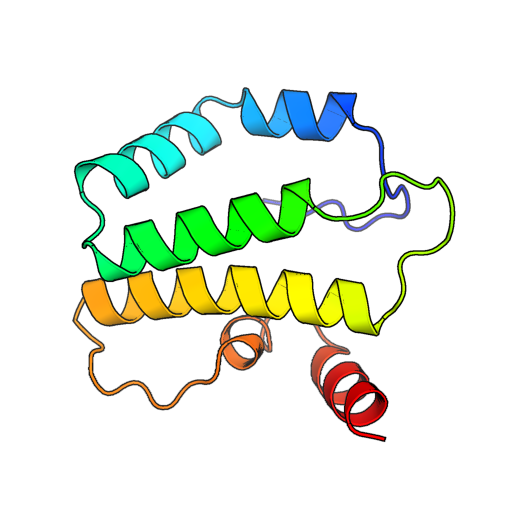 -6.190 5.126 -6.786 1.00 91.94 95 MET A C 1
ATOM 760 O O . MET A 1 95 ? -5.888 6.109 -6.098 1.00 91.94 95 MET A O 1
ATOM 764 N N . PHE A 1 96 ? -5.640 4.898 -7.984 1.00 90.06 96 PHE A N 1
ATOM 765 C CA . PHE A 1 96 ? -4.570 5.711 -8.574 1.00 90.06 96 PHE A CA 1
ATOM 766 C C . PHE A 1 96 ? -4.984 6.508 -9.810 1.00 90.06 96 PHE A C 1
ATOM 768 O O . PHE A 1 96 ? -4.194 7.332 -10.273 1.00 90.06 96 PHE A O 1
ATOM 775 N N . MET A 1 97 ? -6.201 6.326 -10.333 1.00 84.31 97 MET A N 1
ATOM 776 C CA . MET A 1 97 ? -6.621 6.926 -11.612 1.00 84.31 97 MET A CA 1
ATOM 777 C C . MET A 1 97 ? -6.512 8.456 -11.649 1.00 84.31 97 MET A C 1
ATOM 779 O O . MET A 1 97 ? -6.296 9.033 -12.708 1.00 84.31 97 MET A O 1
ATOM 783 N N . SER A 1 98 ? -6.614 9.132 -10.501 1.00 82.12 98 SER A N 1
ATOM 784 C CA . SER A 1 98 ? -6.448 10.591 -10.419 1.00 82.12 98 SER A CA 1
ATOM 785 C C . SER A 1 98 ? -4.992 11.066 -10.448 1.00 82.12 98 SER A C 1
ATOM 787 O O . SER A 1 98 ? -4.748 12.262 -10.587 1.00 82.12 98 SER A O 1
ATOM 789 N N . ARG A 1 99 ? -4.022 10.160 -10.281 1.00 80.69 99 ARG A N 1
ATOM 790 C CA . ARG A 1 99 ? -2.591 10.480 -10.151 1.00 80.69 99 ARG A CA 1
ATOM 791 C C . ARG A 1 99 ? -1.730 9.909 -11.271 1.00 80.69 99 ARG A C 1
ATOM 793 O O . ARG A 1 99 ? -0.643 10.428 -11.498 1.00 80.69 99 ARG A O 1
ATOM 800 N N . ILE A 1 100 ? -2.197 8.869 -11.959 1.00 82.44 100 ILE A N 1
ATOM 801 C CA . ILE A 1 100 ? -1.455 8.195 -13.026 1.00 82.44 100 ILE A CA 1
ATOM 802 C C . ILE A 1 100 ? -2.266 8.307 -14.315 1.00 82.44 100 ILE A C 1
ATOM 804 O O . ILE A 1 100 ? -3.234 7.578 -14.518 1.00 82.44 100 ILE A O 1
ATOM 808 N N . LYS A 1 101 ? -1.868 9.250 -15.175 1.00 79.81 101 LYS A N 1
ATOM 809 C CA . LYS A 1 101 ? -2.593 9.611 -16.402 1.00 79.81 101 LYS A CA 1
ATOM 810 C C . LYS A 1 101 ? -2.796 8.420 -17.344 1.00 79.81 101 LYS A C 1
ATOM 812 O O . LYS A 1 101 ? -3.889 8.240 -17.869 1.00 79.81 101 LYS A O 1
ATOM 817 N N . ASP A 1 102 ? -1.758 7.609 -17.520 1.00 80.75 102 ASP A N 1
ATOM 818 C CA . ASP A 1 102 ? -1.731 6.546 -18.531 1.00 80.75 102 ASP A CA 1
ATOM 819 C C . ASP A 1 102 ? -2.152 5.174 -17.977 1.00 80.75 102 ASP A C 1
ATOM 821 O O . ASP A 1 102 ? -2.154 4.179 -18.699 1.00 80.75 102 ASP A O 1
ATOM 825 N N . LEU A 1 103 ? -2.578 5.106 -16.709 1.00 80.88 103 LEU A N 1
ATOM 826 C CA . LEU A 1 103 ? -2.984 3.858 -16.059 1.00 80.88 103 LEU A CA 1
ATOM 827 C C . LEU A 1 103 ? -4.091 3.092 -16.809 1.00 80.88 103 LEU A C 1
ATOM 829 O O . LEU A 1 103 ? -3.971 1.873 -16.916 1.00 80.88 103 LEU A O 1
ATOM 833 N N . PRO A 1 104 ? -5.132 3.736 -17.382 1.00 81.69 104 PRO A N 1
ATOM 834 C CA . PRO A 1 104 ? -6.130 3.013 -18.172 1.00 81.69 104 PRO A CA 1
ATOM 835 C C . PRO A 1 104 ? -5.535 2.294 -19.389 1.00 81.69 104 PRO A C 1
ATOM 837 O O . PRO A 1 104 ? -5.981 1.202 -19.735 1.00 81.69 104 PRO A O 1
ATOM 840 N N . ALA A 1 105 ? -4.520 2.886 -20.026 1.00 80.25 105 ALA A N 1
ATOM 841 C CA . ALA A 1 105 ? -3.846 2.277 -21.167 1.00 80.25 105 ALA A CA 1
ATOM 842 C C . ALA A 1 105 ? -3.007 1.064 -20.736 1.00 80.25 105 ALA A C 1
ATOM 844 O O . ALA A 1 105 ? -3.068 0.031 -21.396 1.00 80.25 105 ALA A O 1
ATOM 845 N N . VAL A 1 106 ? -2.310 1.169 -19.598 1.00 75.88 106 VAL A N 1
ATOM 846 C CA . VAL A 1 106 ? -1.517 0.074 -19.007 1.00 75.88 106 VAL A CA 1
ATOM 847 C C . VAL A 1 106 ? -2.403 -1.106 -18.585 1.00 75.88 106 VAL A C 1
ATOM 849 O O . VAL A 1 106 ? -2.075 -2.262 -18.831 1.00 75.88 106 VAL A O 1
ATOM 852 N N . ILE A 1 107 ? -3.575 -0.840 -18.002 1.00 75.38 107 ILE A N 1
ATOM 853 C CA . ILE A 1 107 ? -4.539 -1.903 -17.663 1.00 75.38 107 ILE A CA 1
ATOM 854 C C . ILE A 1 107 ? -4.989 -2.649 -18.928 1.00 75.38 107 ILE A C 1
ATOM 856 O O . ILE A 1 107 ? -5.093 -3.873 -18.926 1.00 75.38 107 ILE A O 1
ATOM 860 N N . ALA A 1 108 ? -5.238 -1.918 -20.017 1.00 79.12 108 ALA A N 1
ATOM 861 C CA . ALA A 1 108 ? -5.694 -2.495 -21.277 1.00 79.12 108 ALA A CA 1
ATOM 862 C C . ALA A 1 108 ? -4.594 -3.239 -22.064 1.00 79.12 108 ALA A C 1
ATOM 864 O O . ALA A 1 108 ? -4.925 -4.046 -22.940 1.00 79.12 108 ALA A O 1
ATOM 865 N N . SER A 1 109 ? -3.309 -2.956 -21.817 1.00 72.06 109 SER A N 1
ATOM 866 C CA . SER A 1 109 ? -2.192 -3.704 -22.410 1.00 72.06 109 SER A CA 1
ATOM 867 C C . SER A 1 109 ? -1.924 -5.012 -21.666 1.00 72.06 109 SER A C 1
ATOM 869 O O . SER A 1 109 ? -1.697 -6.022 -22.321 1.00 72.06 109 SER A O 1
ATOM 871 N N . ALA A 1 110 ? -2.049 -5.025 -20.336 1.00 65.94 110 ALA A N 1
ATOM 872 C CA . ALA A 1 110 ? -1.774 -6.198 -19.499 1.00 65.94 110 ALA A CA 1
ATOM 873 C C . ALA A 1 110 ? -2.838 -7.318 -19.557 1.00 65.94 110 ALA A C 1
ATOM 875 O O . ALA A 1 110 ? -2.618 -8.403 -19.027 1.00 65.94 110 ALA A O 1
ATOM 876 N N . GLN A 1 111 ? -4.005 -7.068 -20.162 1.00 61.47 111 GLN A N 1
ATOM 877 C CA . GLN A 1 111 ? -5.102 -8.042 -20.301 1.00 61.47 111 GLN A CA 1
ATOM 878 C C . GLN A 1 111 ? -5.106 -8.794 -21.649 1.00 61.47 111 GLN A C 1
ATOM 880 O O . GLN A 1 111 ? -6.071 -9.505 -21.939 1.00 61.47 111 GLN A O 1
ATOM 885 N N . ARG A 1 112 ? -4.081 -8.609 -22.489 1.00 51.94 112 ARG A N 1
ATOM 886 C CA . ARG A 1 112 ? -3.926 -9.274 -23.796 1.00 51.94 112 ARG A CA 1
ATOM 887 C C . ARG A 1 112 ? -2.879 -10.372 -23.730 1.00 51.94 112 ARG A C 1
ATOM 889 O O . ARG A 1 112 ? -3.070 -11.361 -24.469 1.00 51.94 112 ARG A O 1
#

Mean predicted aligned error: 8.41 Å

Solvent-accessible surface area (backbone atoms only — not comparable to full-atom values): 6758 Å² total; per-residue (Å²): 135,82,78,83,84,71,92,70,89,82,58,68,66,60,54,52,51,51,63,64,31,68,69,49,45,51,52,51,49,46,40,74,75,69,41,54,71,63,28,41,52,30,45,50,52,31,50,53,51,63,70,66,51,82,84,66,95,63,86,79,52,70,62,59,53,50,51,51,47,35,34,52,18,41,26,53,49,32,47,45,30,72,77,67,46,71,83,67,83,77,54,35,59,64,77,41,57,93,79,38,88,60,48,70,60,54,56,65,58,73,77,114

Nearest PDB structures (foldseek):
  7mu5-assembly2_F  TM=3.483E-01  e=5.614E+00  Homo sapiens
  7ra3-assembly1_R  TM=3.723E-01  e=8.741E+00  Homo sapiens